Protein AF-A0A7W1IYJ7-F1 (afdb_monomer)

Structure (mmCIF, N/CA/C/O backbone):
data_AF-A0A7W1IYJ7-F1
#
_entry.id   AF-A0A7W1IYJ7-F1
#
loop_
_atom_site.group_PDB
_atom_site.id
_atom_site.type_symbol
_atom_site.label_atom_id
_atom_site.label_alt_id
_atom_site.label_comp_id
_atom_site.label_asy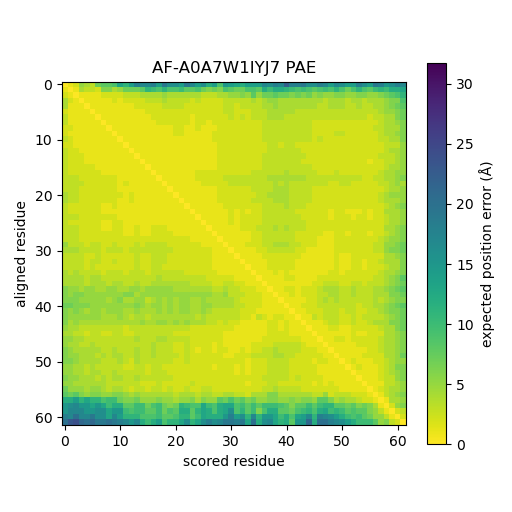m_id
_atom_site.label_entity_id
_atom_site.label_seq_id
_atom_site.pdbx_PDB_ins_code
_atom_site.Cartn_x
_atom_site.Cartn_y
_atom_site.Cartn_z
_atom_site.occupancy
_atom_site.B_iso_or_equiv
_atom_site.auth_seq_id
_atom_site.auth_comp_id
_atom_site.auth_asym_id
_atom_site.auth_atom_id
_atom_site.pdbx_PDB_model_num
ATOM 1 N N . MET A 1 1 ? -3.173 14.538 14.922 1.00 67.69 1 MET A N 1
ATOM 2 C CA . MET A 1 1 ? -3.199 13.154 14.398 1.00 67.69 1 MET A CA 1
ATOM 3 C C . MET A 1 1 ? -3.957 12.295 15.399 1.00 67.69 1 MET A C 1
ATOM 5 O O . MET A 1 1 ? -3.695 12.448 16.588 1.00 67.69 1 MET A O 1
ATOM 9 N N . SER A 1 2 ? -4.939 11.499 14.968 1.00 94.19 2 SER A N 1
ATOM 10 C CA . SER A 1 2 ? -5.744 10.678 15.887 1.00 94.19 2 SER A CA 1
ATOM 11 C C . SER A 1 2 ? -4.945 9.468 16.391 1.00 94.19 2 SER A C 1
ATOM 13 O O . SER A 1 2 ? -3.95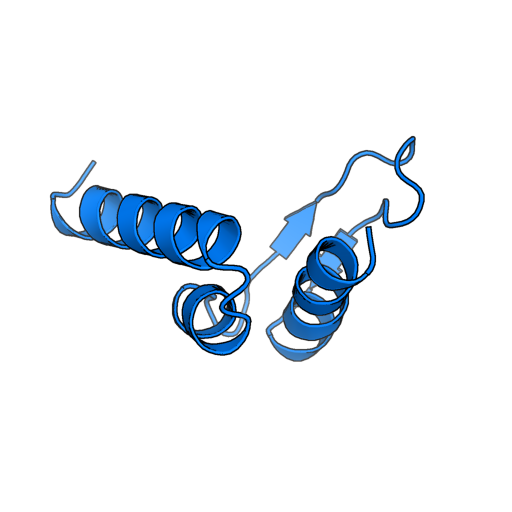4 9.065 15.778 1.00 94.19 2 SER A O 1
ATOM 15 N N . LYS A 1 3 ? -5.375 8.882 17.517 1.00 94.19 3 LYS A N 1
ATOM 16 C CA . LYS A 1 3 ? -4.824 7.606 18.008 1.00 94.19 3 LYS A CA 1
ATOM 17 C C . LYS A 1 3 ? -5.008 6.490 16.977 1.00 94.19 3 LYS A C 1
ATOM 19 O O . LYS A 1 3 ? -4.082 5.730 16.739 1.00 94.19 3 LYS A O 1
ATOM 24 N N . GLU A 1 4 ? -6.155 6.485 16.309 1.00 94.31 4 GLU A N 1
ATOM 25 C CA . GLU A 1 4 ? -6.486 5.567 15.222 1.00 94.31 4 GLU A CA 1
ATOM 26 C C . GLU A 1 4 ? -5.481 5.642 14.064 1.00 94.31 4 GLU A C 1
ATOM 28 O O . GLU A 1 4 ? -4.935 4.616 13.671 1.00 94.31 4 GLU A O 1
ATOM 33 N N . ASN A 1 5 ? -5.118 6.844 13.595 1.00 95.25 5 ASN A N 1
ATOM 34 C CA . ASN A 1 5 ? -4.121 6.987 12.527 1.00 95.25 5 ASN A CA 1
ATOM 35 C C . ASN A 1 5 ? -2.762 6.398 12.933 1.00 95.25 5 ASN A C 1
ATOM 37 O O . ASN A 1 5 ? -2.085 5.770 12.123 1.00 95.25 5 ASN A O 1
ATOM 41 N N . LEU A 1 6 ? -2.353 6.592 14.192 1.00 97.31 6 LEU A N 1
ATOM 42 C CA . LEU A 1 6 ? -1.109 6.014 14.703 1.00 97.31 6 LEU A CA 1
ATOM 43 C C . LEU A 1 6 ? -1.171 4.486 14.768 1.00 97.31 6 LEU A C 1
ATOM 45 O O . LEU A 1 6 ? -0.171 3.825 14.502 1.00 97.31 6 LEU A O 1
ATOM 49 N N . GLU A 1 7 ? -2.315 3.920 15.139 1.00 96.75 7 GLU A N 1
ATOM 50 C CA . GLU A 1 7 ? -2.513 2.471 15.177 1.00 96.75 7 GLU A CA 1
ATOM 51 C C . GLU A 1 7 ? -2.495 1.853 13.776 1.00 96.75 7 GLU A C 1
ATOM 53 O O . GLU A 1 7 ? -1.846 0.825 13.591 1.00 96.75 7 GLU A O 1
ATOM 58 N N . VAL A 1 8 ? -3.121 2.499 12.786 1.00 96.50 8 VAL A N 1
ATOM 59 C CA . VAL A 1 8 ? -3.088 2.059 11.380 1.00 96.50 8 VAL A CA 1
ATOM 60 C C . VAL A 1 8 ? -1.653 2.014 10.857 1.00 96.50 8 VAL A C 1
ATOM 62 O O . VAL A 1 8 ? -1.219 0.990 10.335 1.00 96.50 8 VAL A O 1
ATOM 65 N N . VAL A 1 9 ? -0.885 3.089 11.062 1.00 96.69 9 VAL A N 1
ATOM 66 C CA . VAL A 1 9 ? 0.508 3.160 10.592 1.00 96.69 9 VAL A CA 1
ATOM 67 C C . VAL A 1 9 ? 1.383 2.105 11.272 1.00 96.69 9 VAL A C 1
ATOM 69 O O . VAL A 1 9 ? 2.182 1.456 10.602 1.00 96.69 9 VAL A O 1
ATOM 72 N N . ARG A 1 10 ? 1.221 1.879 12.583 1.00 97.56 10 ARG A N 1
ATOM 73 C CA . ARG A 1 10 ? 1.974 0.829 13.292 1.00 97.56 10 ARG A CA 1
ATOM 74 C C . ARG A 1 10 ? 1.679 -0.562 12.739 1.00 97.56 10 ARG A C 1
ATOM 76 O O . ARG A 1 10 ? 2.615 -1.290 12.429 1.00 97.56 10 ARG A O 1
ATOM 83 N N . ARG A 1 11 ? 0.397 -0.902 12.563 1.00 97.00 11 ARG A N 1
ATOM 84 C CA . ARG A 1 11 ? -0.018 -2.204 12.014 1.00 97.00 11 ARG A CA 1
ATOM 85 C C . ARG A 1 11 ? 0.529 -2.428 10.607 1.00 97.00 11 ARG A C 1
ATOM 87 O O . ARG A 1 11 ? 0.982 -3.529 10.314 1.00 97.00 11 ARG A O 1
ATOM 94 N N . LEU A 1 12 ? 0.534 -1.388 9.768 1.00 96.31 12 LEU A N 1
ATOM 95 C CA . LEU A 1 12 ? 1.117 -1.454 8.429 1.00 96.31 12 LEU A CA 1
ATOM 96 C C . LEU A 1 12 ? 2.601 -1.844 8.483 1.00 96.31 12 LEU A C 1
ATOM 98 O O . LEU A 1 12 ? 3.005 -2.791 7.815 1.00 96.31 12 LEU A O 1
ATOM 102 N N . PHE A 1 13 ? 3.411 -1.157 9.292 1.00 95.81 13 PHE A N 1
ATOM 103 C CA . PHE A 1 13 ? 4.844 -1.456 9.366 1.00 95.81 13 PHE A CA 1
ATOM 104 C C . PHE A 1 13 ? 5.141 -2.812 10.021 1.00 95.81 13 PHE A C 1
ATOM 106 O O . PHE A 1 13 ? 6.009 -3.531 9.535 1.00 95.81 13 PHE A O 1
ATOM 113 N N . GLU A 1 14 ? 4.379 -3.220 11.041 1.00 97.00 14 GLU A N 1
ATOM 114 C CA . GLU A 1 14 ? 4.485 -4.573 11.610 1.00 97.00 14 GLU A CA 1
ATOM 115 C C . GLU A 1 14 ? 4.178 -5.663 10.566 1.00 97.00 14 GLU A C 1
ATOM 117 O O . GLU A 1 14 ? 4.853 -6.694 10.525 1.00 97.00 14 GLU A O 1
ATOM 122 N N . ALA A 1 15 ? 3.179 -5.446 9.703 1.00 95.44 15 ALA A N 1
ATOM 123 C CA . ALA A 1 15 ? 2.847 -6.372 8.623 1.00 95.44 15 ALA A CA 1
ATOM 124 C C . ALA A 1 15 ? 3.961 -6.442 7.565 1.00 95.44 15 ALA A C 1
ATOM 126 O O . ALA A 1 15 ? 4.325 -7.535 7.125 1.00 95.44 15 ALA A O 1
ATOM 127 N N . VAL A 1 16 ? 4.564 -5.300 7.212 1.00 92.75 16 VAL A N 1
ATOM 128 C CA . VAL A 1 16 ? 5.737 -5.253 6.322 1.00 92.75 16 VAL A CA 1
ATOM 129 C C . VAL A 1 16 ? 6.900 -6.058 6.911 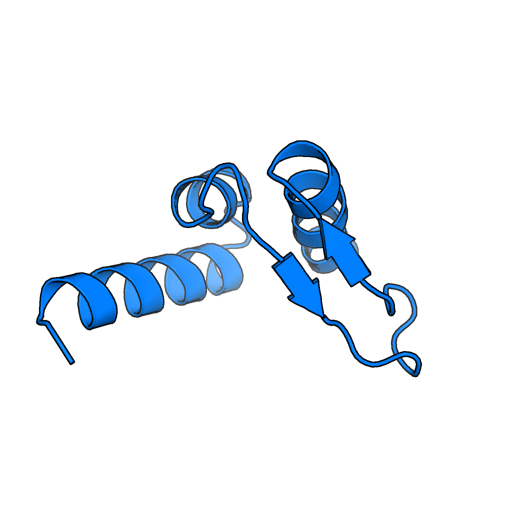1.00 92.75 16 VAL A C 1
ATOM 131 O O . VAL A 1 16 ? 7.430 -6.938 6.232 1.00 92.75 16 VAL A O 1
ATOM 134 N N . GLU A 1 17 ? 7.262 -5.824 8.178 1.00 93.69 17 GLU A N 1
ATOM 135 C CA . GLU A 1 17 ? 8.356 -6.536 8.864 1.00 93.69 17 GLU A CA 1
ATOM 136 C C . GLU A 1 17 ? 8.146 -8.056 8.885 1.00 93.69 17 GLU A C 1
ATOM 138 O O . GLU A 1 17 ? 9.091 -8.831 8.720 1.00 93.69 17 GLU A O 1
ATOM 143 N N . ARG A 1 18 ? 6.894 -8.495 9.050 1.00 94.19 18 ARG A N 1
ATOM 144 C CA . ARG A 1 18 ? 6.514 -9.914 9.083 1.00 94.19 18 ARG A CA 1
ATOM 145 C C . ARG A 1 18 ? 6.316 -10.539 7.702 1.00 94.19 18 ARG A C 1
ATOM 147 O O . ARG A 1 18 ? 5.993 -11.723 7.632 1.00 94.19 18 ARG A O 1
ATOM 154 N N . ARG A 1 19 ? 6.493 -9.775 6.617 1.00 90.81 19 ARG A N 1
ATOM 155 C CA . ARG A 1 19 ? 6.132 -10.176 5.244 1.00 90.81 19 ARG A CA 1
ATOM 156 C C . ARG A 1 19 ? 4.672 -10.652 5.130 1.00 90.81 19 ARG A C 1
ATOM 158 O O . ARG A 1 19 ? 4.356 -11.546 4.349 1.00 90.81 19 ARG A O 1
ATOM 165 N N . ASP A 1 20 ? 3.779 -10.033 5.898 1.00 93.62 20 ASP A N 1
ATOM 166 C CA . ASP A 1 20 ? 2.344 -10.312 5.910 1.00 93.62 20 ASP A CA 1
ATOM 167 C C . ASP A 1 20 ? 1.619 -9.436 4.881 1.00 93.62 20 ASP A C 1
ATOM 169 O O . ASP A 1 20 ? 1.215 -8.304 5.158 1.00 93.62 20 ASP A O 1
ATOM 173 N N . LEU A 1 21 ? 1.454 -9.976 3.672 1.00 92.19 21 LEU A N 1
ATOM 174 C CA . LEU A 1 21 ? 0.773 -9.281 2.581 1.00 92.19 21 LEU A CA 1
ATOM 175 C C . LEU A 1 21 ? -0.687 -8.954 2.925 1.00 92.19 21 LEU A C 1
ATOM 177 O O . LEU A 1 21 ? -1.168 -7.873 2.591 1.00 92.19 21 LEU A O 1
ATOM 181 N N . ALA A 1 22 ? -1.392 -9.858 3.608 1.00 93.56 22 ALA A N 1
ATOM 182 C CA . ALA A 1 22 ? -2.783 -9.627 3.986 1.00 93.56 22 ALA A CA 1
ATOM 183 C C . ALA A 1 22 ? -2.893 -8.473 4.994 1.00 93.56 22 ALA A C 1
ATOM 185 O O . ALA A 1 22 ? -3.774 -7.622 4.861 1.00 93.56 22 ALA A O 1
ATOM 186 N N . GLY A 1 23 ? -1.964 -8.403 5.951 1.00 95.19 23 GLY A N 1
ATOM 187 C CA . GLY A 1 23 ? -1.864 -7.307 6.914 1.00 95.19 23 GLY A CA 1
ATOM 188 C C . GLY A 1 23 ? -1.559 -5.952 6.269 1.00 95.19 23 GLY A C 1
ATOM 189 O O . GLY A 1 23 ? -2.162 -4.950 6.652 1.00 95.19 23 GLY A O 1
ATOM 190 N N . VAL A 1 24 ? -0.689 -5.910 5.253 1.00 95.12 24 VAL A N 1
ATOM 191 C CA . VAL A 1 24 ? -0.422 -4.678 4.487 1.00 95.12 24 VAL A CA 1
ATOM 192 C C . VAL A 1 24 ? -1.672 -4.219 3.740 1.00 95.12 24 VAL A C 1
ATOM 194 O O . VAL A 1 24 ? -2.061 -3.056 3.848 1.00 95.12 24 VAL A O 1
ATOM 197 N N . LEU A 1 25 ? -2.341 -5.134 3.035 1.00 95.12 25 LEU A N 1
ATOM 198 C CA . LEU A 1 25 ? -3.553 -4.819 2.275 1.00 95.12 25 LEU A CA 1
ATOM 199 C C . LEU A 1 25 ? -4.709 -4.366 3.168 1.00 95.12 25 LEU A C 1
ATOM 201 O O . LEU A 1 25 ? -5.484 -3.503 2.766 1.00 95.12 25 LEU A O 1
ATOM 205 N N . ALA A 1 26 ? -4.804 -4.883 4.394 1.00 95.75 26 ALA A N 1
ATOM 206 C CA . ALA A 1 26 ? -5.812 -4.455 5.361 1.00 95.75 26 ALA A CA 1
ATOM 207 C C . ALA A 1 26 ? -5.661 -2.986 5.804 1.00 95.75 26 ALA A C 1
ATOM 209 O O . ALA A 1 26 ? -6.607 -2.416 6.345 1.00 95.75 26 ALA A O 1
ATOM 210 N N . ALA A 1 27 ? -4.493 -2.370 5.593 1.00 95.44 27 ALA A N 1
ATOM 211 C CA . ALA A 1 27 ? -4.254 -0.961 5.899 1.00 95.44 27 ALA A CA 1
ATOM 212 C C . ALA A 1 27 ? -4.565 -0.018 4.721 1.00 95.44 27 ALA A C 1
ATOM 214 O O . ALA A 1 27 ? -4.480 1.200 4.887 1.00 95.44 27 ALA A O 1
ATOM 215 N N . TYR A 1 28 ? -4.877 -0.549 3.535 1.00 95.44 28 TYR A N 1
ATOM 216 C CA . TYR A 1 28 ? -5.116 0.261 2.342 1.00 95.44 28 TYR A CA 1
ATOM 217 C C . TYR A 1 28 ? -6.574 0.684 2.225 1.00 95.44 28 TYR A C 1
ATOM 219 O O . TYR A 1 28 ? -7.494 -0.115 2.372 1.00 95.44 28 TYR A O 1
ATOM 227 N N . ASP A 1 29 ? -6.763 1.955 1.888 1.00 96.44 29 ASP A N 1
ATOM 228 C CA . ASP A 1 29 ? -8.055 2.474 1.463 1.00 96.44 29 ASP A CA 1
ATOM 229 C C . ASP A 1 29 ? -8.395 1.988 0.040 1.00 96.44 29 ASP A C 1
ATOM 231 O O . ASP A 1 29 ? -7.502 1.777 -0.788 1.00 96.44 29 ASP A O 1
ATOM 235 N N . SER A 1 30 ? -9.685 1.843 -0.275 1.00 96.06 30 SER A N 1
ATOM 236 C CA . SER A 1 30 ? -10.145 1.464 -1.618 1.00 96.06 30 SER A CA 1
ATOM 237 C C . SER A 1 30 ? -9.663 2.414 -2.723 1.00 96.06 30 SER A C 1
ATOM 239 O O . SER A 1 30 ? -9.427 1.969 -3.849 1.00 96.06 30 SER A O 1
ATOM 241 N N . GLU A 1 31 ? -9.469 3.695 -2.399 1.00 97.12 31 GLU A N 1
ATOM 242 C CA . GLU A 1 31 ? -9.021 4.754 -3.312 1.00 97.12 31 GLU A CA 1
ATOM 243 C C . GLU A 1 31 ? -7.548 5.153 -3.090 1.00 97.12 31 GLU A C 1
ATOM 245 O O . GLU A 1 31 ? -7.107 6.219 -3.531 1.00 97.12 31 GLU A O 1
ATOM 250 N N . ILE A 1 32 ? -6.756 4.308 -2.415 1.00 96.69 32 ILE A N 1
ATOM 251 C CA . ILE A 1 32 ? -5.358 4.611 -2.088 1.00 96.69 32 ILE A CA 1
ATOM 252 C C . ILE A 1 32 ? -4.540 5.014 -3.325 1.00 96.69 32 ILE A C 1
ATOM 254 O O . ILE A 1 32 ? -4.665 4.444 -4.409 1.00 96.69 32 ILE A O 1
ATOM 258 N N . THR A 1 33 ? -3.657 5.999 -3.151 1.00 97.50 33 THR A N 1
ATOM 259 C CA . THR A 1 33 ? -2.618 6.331 -4.127 1.00 97.50 33 THR A CA 1
ATOM 260 C C . THR A 1 33 ? -1.251 6.169 -3.486 1.00 97.50 33 THR A C 1
ATOM 262 O O . THR A 1 33 ? -0.945 6.837 -2.499 1.00 97.50 33 THR A O 1
ATOM 265 N N . ILE A 1 34 ? -0.422 5.315 -4.078 1.00 95.62 34 ILE A N 1
ATOM 266 C CA . ILE A 1 34 ? 0.947 5.056 -3.631 1.00 95.62 34 ILE A CA 1
ATOM 267 C C . ILE A 1 34 ? 1.896 5.591 -4.693 1.00 95.62 34 ILE A C 1
ATOM 269 O O . ILE A 1 34 ? 1.710 5.333 -5.882 1.00 95.62 34 ILE A O 1
ATOM 273 N N . ARG A 1 35 ? 2.890 6.367 -4.265 1.00 96.44 35 ARG A N 1
ATOM 274 C CA . ARG A 1 35 ? 3.916 6.946 -5.133 1.00 96.44 35 ARG A CA 1
ATOM 275 C C . ARG A 1 35 ? 5.264 6.415 -4.695 1.00 96.44 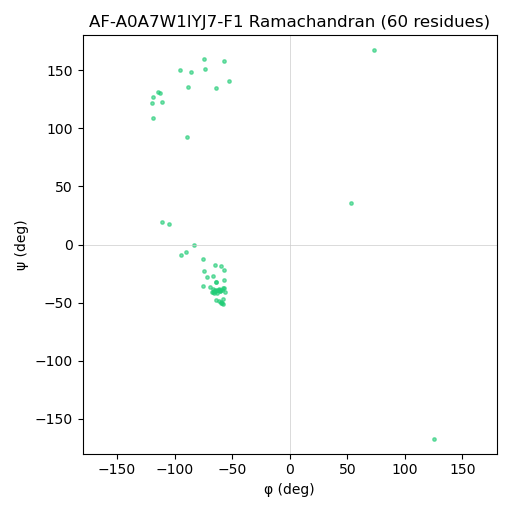35 ARG A C 1
ATOM 277 O O . ARG A 1 35 ? 5.756 6.804 -3.639 1.00 96.44 35 ARG A O 1
ATOM 284 N N . GLU A 1 36 ? 5.829 5.549 -5.514 1.00 94.06 36 GLU A N 1
ATOM 285 C CA . GLU A 1 36 ? 7.184 5.052 -5.336 1.00 94.06 36 GLU A CA 1
ATOM 286 C C . GLU A 1 36 ? 8.158 5.875 -6.169 1.00 94.06 36 GLU A C 1
ATOM 288 O O . GLU A 1 36 ? 7.803 6.405 -7.225 1.00 94.06 36 GLU A O 1
ATOM 293 N N . ALA A 1 37 ? 9.395 5.991 -5.693 1.00 93.38 37 ALA A N 1
ATOM 294 C CA . ALA A 1 37 ? 10.429 6.700 -6.432 1.00 93.38 37 ALA A CA 1
ATOM 295 C C . ALA A 1 37 ? 10.725 5.990 -7.764 1.00 93.38 37 ALA A C 1
ATOM 297 O O . ALA A 1 37 ? 10.941 4.779 -7.784 1.00 93.38 37 ALA A O 1
ATOM 298 N N . ASP A 1 38 ? 10.819 6.749 -8.861 1.00 92.75 38 ASP A N 1
ATOM 299 C CA . ASP A 1 38 ? 11.098 6.217 -10.209 1.00 92.75 38 ASP A CA 1
ATOM 300 C C . ASP A 1 38 ? 12.443 5.472 -10.308 1.00 92.75 38 ASP A C 1
ATOM 302 O O . ASP A 1 38 ? 12.670 4.701 -11.236 1.00 92.75 38 ASP A O 1
ATOM 306 N N . SER A 1 39 ? 13.352 5.695 -9.354 1.00 93.06 39 SER A N 1
ATOM 307 C CA . SER A 1 39 ? 14.641 5.006 -9.267 1.00 93.06 39 SER A CA 1
ATOM 308 C C . SER A 1 39 ? 14.546 3.566 -8.754 1.00 93.06 39 SER A C 1
ATOM 310 O O . SER A 1 39 ? 15.536 2.836 -8.826 1.00 93.06 39 SER A O 1
ATOM 312 N N . LEU A 1 40 ? 13.402 3.151 -8.206 1.00 87.88 40 LEU A N 1
ATOM 313 C CA . LEU A 1 40 ? 13.191 1.792 -7.714 1.00 87.88 40 LEU A CA 1
ATOM 314 C C . LEU A 1 40 ? 12.744 0.871 -8.862 1.00 87.88 40 LEU A C 1
ATOM 316 O O . LEU A 1 40 ? 12.003 1.314 -9.739 1.00 87.88 40 LEU A O 1
ATOM 320 N N . PRO A 1 41 ? 13.097 -0.431 -8.847 1.00 85.50 41 PRO A N 1
ATOM 321 C CA . PRO A 1 41 ? 12.612 -1.391 -9.849 1.00 85.50 41 PRO A CA 1
ATOM 322 C C . PRO A 1 41 ? 11.079 -1.487 -9.943 1.00 85.50 41 PRO A C 1
ATOM 324 O O . PRO A 1 41 ? 10.551 -1.914 -10.964 1.00 85.50 41 PRO A O 1
ATOM 327 N N . TYR A 1 42 ? 10.377 -1.089 -8.879 1.00 84.88 42 TYR A N 1
ATOM 328 C CA . TYR A 1 42 ? 8.917 -1.031 -8.761 1.00 84.88 42 TYR A CA 1
ATOM 329 C C . TYR A 1 42 ? 8.379 0.413 -8.685 1.00 84.88 42 TYR A C 1
ATOM 331 O O . TYR A 1 42 ? 7.261 0.633 -8.210 1.00 84.88 42 TYR A O 1
ATOM 339 N N . GLY A 1 43 ? 9.177 1.393 -9.123 1.00 91.06 43 GLY A N 1
ATOM 340 C CA . GLY A 1 43 ? 8.820 2.809 -9.154 1.00 91.06 43 GLY A CA 1
ATOM 341 C C . GLY A 1 43 ? 7.558 3.101 -9.968 1.00 91.06 43 GLY A C 1
ATOM 342 O O . GLY A 1 43 ? 7.159 2.324 -10.839 1.00 91.06 43 GLY A O 1
ATOM 343 N N . GLY A 1 44 ? 6.926 4.236 -9.673 1.00 93.12 44 GLY A N 1
ATOM 344 C CA . GLY A 1 44 ? 5.711 4.686 -10.344 1.00 93.12 44 GLY A CA 1
ATOM 345 C C . GLY A 1 44 ? 4.559 4.973 -9.385 1.00 93.12 44 GLY A C 1
ATOM 346 O O . GLY A 1 44 ? 4.727 5.084 -8.168 1.00 93.12 44 GLY A O 1
ATOM 347 N N . VAL A 1 45 ? 3.364 5.129 -9.957 1.00 96.19 45 VAL A N 1
ATOM 348 C CA . VAL A 1 45 ? 2.157 5.505 -9.215 1.00 96.19 45 VAL A CA 1
ATOM 349 C C . VAL A 1 45 ? 1.103 4.411 -9.325 1.00 96.19 45 VAL A C 1
ATOM 351 O O . VAL A 1 4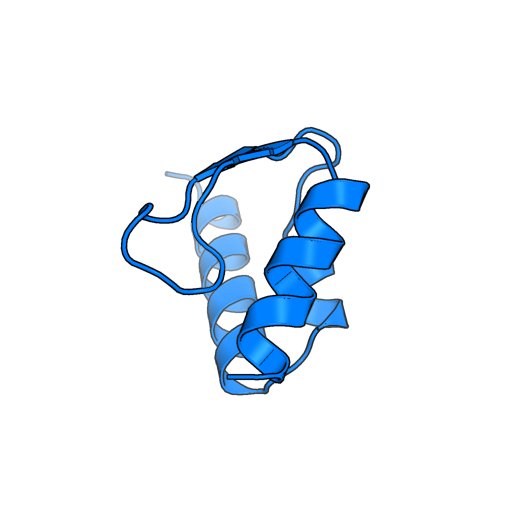5 ? 0.717 4.012 -10.424 1.00 96.19 45 VAL A O 1
ATOM 354 N N . TYR A 1 46 ? 0.612 3.959 -8.175 1.00 95.44 46 TYR A N 1
ATOM 355 C CA . TYR A 1 46 ? -0.419 2.934 -8.053 1.00 95.44 46 TYR A CA 1
ATOM 356 C C . TYR A 1 46 ? -1.701 3.575 -7.533 1.00 95.44 46 TYR A C 1
ATOM 358 O O . TYR A 1 46 ? -1.693 4.176 -6.460 1.00 95.44 46 TYR A O 1
ATOM 366 N N . HIS A 1 47 ? -2.790 3.444 -8.290 1.00 97.19 47 HIS A N 1
ATOM 367 C CA . HIS A 1 47 ? -4.097 4.002 -7.944 1.00 97.19 47 HIS A CA 1
ATOM 368 C C . HIS A 1 47 ? -5.129 2.906 -7.673 1.00 97.19 47 HIS A C 1
ATOM 370 O O . HIS A 1 47 ? -5.300 1.990 -8.487 1.00 97.19 47 HIS A O 1
ATOM 376 N N . GLY A 1 48 ? -5.837 3.047 -6.555 1.00 96.31 48 GLY A N 1
ATOM 377 C CA . GLY A 1 48 ? -6.880 2.134 -6.109 1.00 96.31 48 GLY A CA 1
ATOM 378 C C . GLY A 1 48 ? -6.340 0.805 -5.584 1.00 96.31 48 GLY A C 1
ATOM 379 O O . GLY A 1 48 ? -5.172 0.449 -5.779 1.00 96.31 48 GLY A O 1
ATOM 380 N N . PHE A 1 49 ? -7.220 0.052 -4.928 1.00 93.75 49 PHE A N 1
ATOM 381 C CA . PHE A 1 49 ? -6.868 -1.191 -4.240 1.00 93.75 49 PHE A CA 1
ATOM 382 C C . PHE A 1 49 ? -6.188 -2.232 -5.149 1.00 93.75 49 PHE A C 1
ATOM 384 O O . PHE A 1 49 ? -5.197 -2.845 -4.756 1.00 93.75 49 PHE A O 1
ATOM 391 N N . ASP A 1 50 ? -6.651 -2.395 -6.392 1.00 93.31 50 ASP A N 1
ATOM 392 C CA . ASP A 1 50 ? -6.073 -3.352 -7.351 1.00 93.31 50 ASP A CA 1
ATOM 393 C C . ASP A 1 50 ? -4.624 -3.021 -7.729 1.00 93.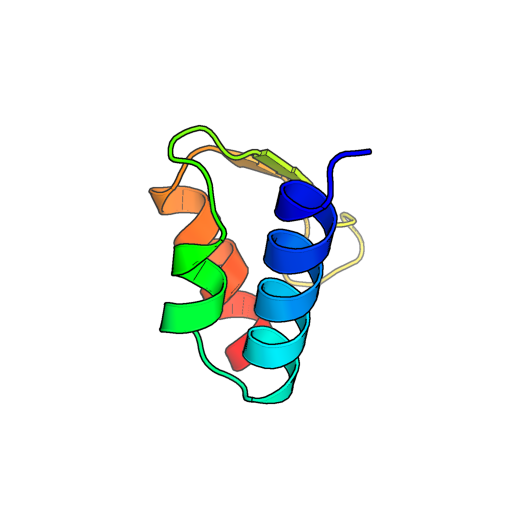31 50 ASP A C 1
ATOM 395 O O . ASP A 1 50 ? -3.780 -3.913 -7.842 1.00 93.31 50 ASP A O 1
ATOM 399 N N . SER A 1 51 ? 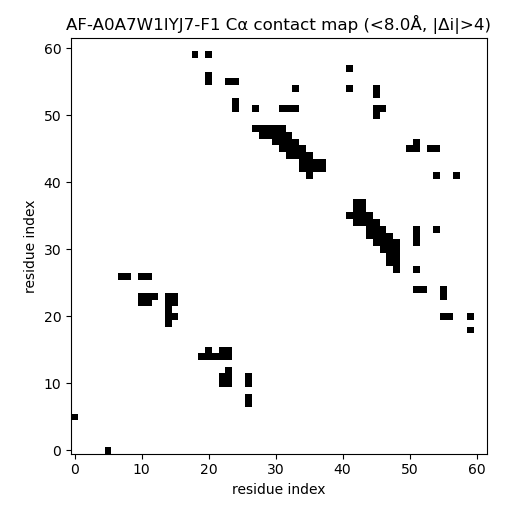-4.301 -1.738 -7.914 1.00 92.56 51 SER A N 1
ATOM 400 C CA . SER A 1 51 ? -2.915 -1.327 -8.162 1.00 92.56 51 SER A CA 1
ATOM 401 C C . SER A 1 51 ? -2.094 -1.373 -6.875 1.00 92.56 51 SER A C 1
ATOM 403 O O . SER A 1 51 ? -0.933 -1.773 -6.917 1.00 92.56 51 SER A O 1
ATOM 405 N N . GLY A 1 52 ? -2.698 -1.035 -5.732 1.00 92.25 52 GLY A N 1
ATOM 406 C CA . GLY A 1 52 ? -2.081 -1.184 -4.414 1.00 92.25 52 GLY A CA 1
ATOM 407 C C . GLY A 1 52 ? -1.651 -2.626 -4.130 1.00 92.25 52 GLY A C 1
ATOM 408 O O . GLY A 1 52 ? -0.563 -2.848 -3.611 1.00 92.25 52 GLY A O 1
ATOM 409 N N . GLN A 1 53 ? -2.421 -3.625 -4.568 1.00 92.44 53 GLN A N 1
ATOM 410 C CA . GLN A 1 53 ? -2.020 -5.034 -4.478 1.00 92.44 53 GLN A CA 1
ATOM 411 C C . GLN A 1 53 ? -0.749 -5.355 -5.270 1.00 92.44 53 GLN A C 1
ATOM 413 O O . GLN A 1 53 ? 0.092 -6.119 -4.794 1.00 92.44 53 GLN A O 1
ATOM 418 N N . LYS A 1 54 ? -0.571 -4.760 -6.455 1.00 90.06 54 LYS A N 1
ATOM 419 C CA . LYS A 1 54 ? 0.653 -4.937 -7.258 1.00 90.06 54 LYS A CA 1
ATOM 420 C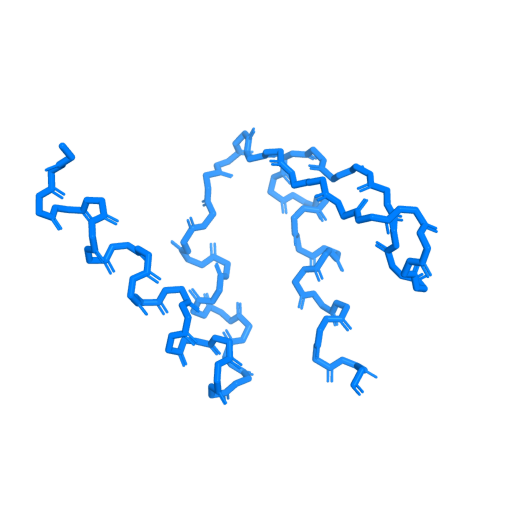 C . LYS A 1 54 ? 1.867 -4.330 -6.560 1.00 90.06 54 LYS A C 1
ATOM 422 O O . LYS A 1 54 ? 2.921 -4.957 -6.536 1.00 90.06 54 LYS A O 1
ATOM 427 N N . HIS A 1 55 ? 1.696 -3.150 -5.962 1.00 90.94 55 HIS A N 1
ATOM 428 C CA . HIS A 1 55 ? 2.716 -2.517 -5.124 1.00 90.94 55 HIS A CA 1
ATOM 429 C C . HIS A 1 55 ? 3.080 -3.399 -3.922 1.00 90.94 55 HIS A C 1
ATOM 431 O O . HIS A 1 55 ? 4.251 -3.728 -3.734 1.00 90.94 55 HIS A O 1
ATOM 437 N N . ALA A 1 56 ? 2.082 -3.871 -3.173 1.00 88.88 56 ALA A N 1
ATOM 438 C CA . ALA A 1 56 ? 2.295 -4.708 -1.998 1.00 88.88 56 ALA A CA 1
ATOM 439 C C . ALA A 1 56 ? 2.942 -6.065 -2.352 1.00 88.88 56 ALA A C 1
ATOM 441 O O . ALA A 1 56 ? 3.763 -6.586 -1.608 1.00 88.88 56 ALA A O 1
ATOM 442 N N . ALA A 1 57 ? 2.663 -6.638 -3.523 1.00 85.25 57 ALA A N 1
ATOM 443 C CA . ALA A 1 57 ? 3.373 -7.835 -3.977 1.00 85.25 57 ALA A CA 1
ATOM 444 C C . ALA A 1 57 ? 4.866 -7.576 -4.275 1.00 85.25 57 ALA A C 1
ATOM 446 O O . ALA A 1 57 ? 5.682 -8.493 -4.156 1.00 85.25 57 ALA A O 1
ATOM 447 N N . GLY A 1 58 ? 5.232 -6.341 -4.637 1.00 74.38 58 GLY A N 1
ATOM 448 C CA . GLY A 1 58 ? 6.594 -5.953 -5.008 1.00 74.38 58 GLY A CA 1
ATOM 449 C C . GLY A 1 58 ? 7.607 -6.068 -3.866 1.00 74.38 58 GLY A C 1
ATOM 450 O O . GLY A 1 58 ? 8.716 -6.546 -4.095 1.00 74.38 58 GLY A O 1
ATOM 451 N N . TYR A 1 59 ? 7.235 -5.717 -2.627 1.00 68.12 59 TYR A N 1
ATOM 452 C CA . TYR A 1 59 ? 8.165 -5.792 -1.484 1.00 68.12 59 TYR A CA 1
ATOM 453 C C . TYR A 1 59 ? 8.415 -7.228 -0.996 1.00 68.12 59 TYR A C 1
ATOM 455 O O . TYR A 1 59 ? 9.433 -7.497 -0.366 1.00 68.12 59 TYR A O 1
ATOM 463 N N . VAL A 1 60 ? 7.503 -8.166 -1.275 1.00 64.50 60 VAL A N 1
ATOM 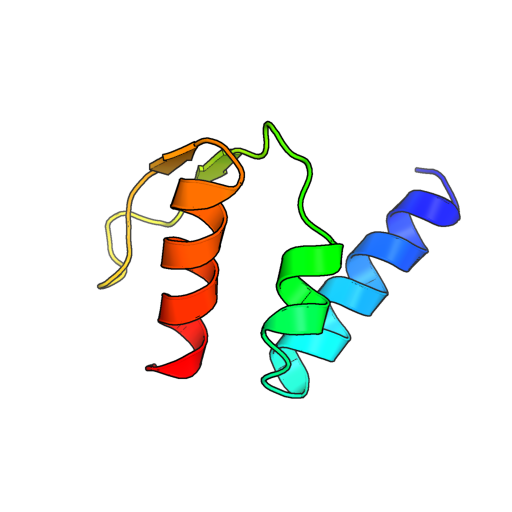464 C CA . VAL A 1 60 ? 7.678 -9.584 -0.914 1.00 64.50 60 VAL A CA 1
ATOM 465 C C . VAL A 1 60 ? 8.735 -10.252 -1.803 1.00 64.50 60 VAL A C 1
ATOM 467 O O . VAL A 1 60 ? 9.388 -11.199 -1.364 1.00 64.50 60 VAL A O 1
ATOM 470 N N . GLN A 1 61 ? 8.903 -9.752 -3.031 1.00 57.53 61 GLN A N 1
ATOM 471 C CA . GLN A 1 61 ? 9.796 -10.301 -4.058 1.00 57.53 61 GLN A CA 1
ATOM 472 C C . GLN A 1 61 ? 11.190 -9.646 -4.089 1.00 57.53 61 GLN A C 1
ATOM 474 O O . GLN A 1 61 ? 12.064 -10.150 -4.793 1.00 57.53 61 GLN A O 1
ATOM 479 N N . ALA A 1 62 ? 11.390 -8.552 -3.344 1.00 54.44 62 ALA A N 1
ATOM 480 C CA . ALA A 1 62 ? 12.672 -7.865 -3.158 1.00 54.44 62 ALA A CA 1
ATOM 481 C C . ALA A 1 62 ? 13.439 -8.393 -1.927 1.00 54.44 62 ALA A C 1
ATOM 483 O O . ALA A 1 62 ? 14.687 -8.347 -1.981 1.00 54.44 62 ALA A O 1
#

Solvent-accessible surface area (backbone atoms only — not comparable to full-atom values): 3653 Å² total; per-residue (Å²): 134,57,73,66,59,55,51,49,54,50,49,29,52,56,15,57,77,67,68,32,61,68,48,38,56,72,62,56,51,70,76,35,74,48,78,45,59,75,90,43,101,80,36,44,77,28,61,23,44,76,36,43,51,57,56,58,54,49,69,75,77,105

pLDDT: mean 91.13, std 9.43, range [54.44, 97.56]

Sequence (62 aa):
MSKENLEVVRRLFEAVERRDLAGVLAAYDSEITIREADSLPYGGVYHGFDSGQKHAAGYVQA

Radius of gyration: 11.82 Å; Cα contacts (8 Å, |Δi|>4): 69; chains: 1; bounding box: 25×24×28 Å

Mean predicted aligned error: 3.41 Å

Secondary structure (DSSP, 8-state):
--HHHHHHHHHHHHHHHTT-HHHHHTT--TT-EEEE-TTSTT-EEEEHHHHHHHHHHHHHH-

Nearest PDB structures (foldseek):
  3fgy-assembly1_B  TM=7.514E-01  e=1.760E-02  Paraburkholderia xenovorans LB400
  3fh1-assembly1_A-2  TM=8.133E-01  e=1.223E-01  Mesorhizobium loti
  1tuh-assembly1_A-2  TM=8.203E-01  e=2.232E-01  uncultured bacterium
  6a5h-assembly1_A  TM=6.278E-01  e=8.755E-02  Nocardia tenerifensis NBRC 101015
  6a5g-assembly2_C  TM=6.040E-01  e=1.307E-01  Streptomyces seoulensis

Foldseek 3Di:
DDPVVVVLVVQLVVCLVVLNLVSVLVSDDQQDWDAAPPPDPPGDIAGGSVSVSVVSVVSSVD